Protein AF-A0A645DBP1-F1 (afdb_monomer_lite)

Structure (mmCIF, N/CA/C/O backbone):
data_AF-A0A645DBP1-F1
#
_entry.id   AF-A0A645DBP1-F1
#
loop_
_atom_site.group_PDB
_atom_site.id
_atom_site.type_symbol
_atom_site.label_atom_id
_atom_site.label_alt_id
_atom_site.label_comp_id
_atom_site.label_asym_id
_atom_site.label_entity_id
_atom_site.label_seq_id
_atom_site.pdbx_PDB_ins_code
_atom_site.Cartn_x
_atom_site.Cartn_y
_atom_site.Cartn_z
_atom_site.occupancy
_atom_site.B_iso_or_equiv
_atom_site.auth_seq_id
_atom_site.auth_comp_id
_atom_site.auth_asym_id
_atom_site.auth_atom_id
_atom_site.pdbx_PDB_model_num
ATOM 1 N N . MET A 1 1 ? 24.114 -17.071 -18.694 1.00 49.25 1 MET A N 1
ATOM 2 C CA . MET A 1 1 ? 22.802 -16.434 -18.436 1.00 49.25 1 MET A CA 1
ATOM 3 C C . MET A 1 1 ? 23.041 -14.961 -18.133 1.00 49.25 1 MET A C 1
ATOM 5 O O . MET A 1 1 ? 23.670 -14.674 -17.126 1.00 49.25 1 MET A O 1
ATOM 9 N N . LYS A 1 2 ? 22.635 -14.026 -19.000 1.00 70.62 2 LYS A N 1
ATOM 10 C CA . LYS A 1 2 ? 22.664 -12.590 -18.671 1.00 70.62 2 LYS A CA 1
ATOM 11 C C . LYS A 1 2 ? 21.254 -12.202 -18.231 1.00 70.62 2 LYS A C 1
ATOM 13 O O . LYS A 1 2 ? 20.347 -12.207 -19.053 1.00 70.62 2 LYS A O 1
ATOM 18 N N . GLY A 1 3 ? 21.062 -11.986 -16.932 1.00 84.00 3 GLY A N 1
ATOM 19 C CA . GLY A 1 3 ? 19.785 -11.523 -16.390 1.00 84.00 3 GLY A CA 1
ATOM 20 C C . GLY A 1 3 ? 19.515 -10.069 -16.778 1.00 84.00 3 GLY A C 1
ATOM 21 O O . GLY A 1 3 ? 20.449 -9.280 -16.923 1.00 84.00 3 GLY A O 1
ATOM 22 N N . ASP A 1 4 ? 18.242 -9.712 -16.932 1.00 94.56 4 ASP A N 1
ATOM 23 C CA . ASP A 1 4 ? 17.818 -8.333 -17.188 1.00 94.56 4 ASP A CA 1
ATOM 24 C C . ASP A 1 4 ? 17.878 -7.502 -15.892 1.00 94.56 4 ASP A C 1
ATOM 26 O O . ASP A 1 4 ? 16.901 -7.355 -15.153 1.00 94.56 4 ASP A O 1
ATOM 30 N N . ILE A 1 5 ? 19.072 -6.984 -15.591 1.00 94.75 5 ILE A N 1
ATOM 31 C CA . ILE A 1 5 ? 19.338 -6.187 -14.383 1.00 94.75 5 ILE A CA 1
ATOM 32 C C . ILE A 1 5 ? 18.567 -4.862 -14.394 1.00 94.75 5 ILE A C 1
ATOM 34 O O . ILE A 1 5 ? 18.147 -4.383 -13.340 1.00 94.75 5 ILE A O 1
ATOM 38 N N . SER A 1 6 ? 18.358 -4.268 -15.569 1.00 95.31 6 SER A N 1
ATOM 39 C CA . SER A 1 6 ? 17.621 -3.009 -15.701 1.00 95.31 6 SER A CA 1
ATOM 40 C C . SER A 1 6 ? 16.166 -3.189 -15.285 1.00 95.31 6 SER A C 1
ATOM 42 O O . SER A 1 6 ? 15.660 -2.426 -14.457 1.00 95.31 6 SER A O 1
ATOM 44 N N . ARG A 1 7 ? 15.513 -4.249 -15.774 1.00 94.06 7 ARG A N 1
ATOM 45 C CA . ARG A 1 7 ? 14.154 -4.600 -15.356 1.00 94.06 7 ARG A CA 1
ATOM 46 C C . ARG A 1 7 ? 14.091 -4.984 -13.882 1.00 94.06 7 ARG A C 1
ATOM 48 O O . ARG A 1 7 ? 13.177 -4.538 -13.191 1.00 94.06 7 ARG A O 1
ATOM 55 N N . ALA A 1 8 ? 15.059 -5.752 -13.383 1.00 95.25 8 ALA A N 1
ATOM 56 C CA . ALA A 1 8 ? 15.118 -6.117 -11.967 1.00 95.25 8 ALA A CA 1
ATOM 57 C C . ALA A 1 8 ? 15.184 -4.877 -11.059 1.00 95.25 8 ALA A C 1
ATOM 59 O O . ALA A 1 8 ? 14.437 -4.785 -10.088 1.00 95.25 8 ALA A O 1
ATOM 60 N N . ARG A 1 9 ? 16.005 -3.878 -11.414 1.00 96.56 9 ARG A N 1
ATOM 61 C CA . ARG A 1 9 ? 16.096 -2.609 -10.676 1.00 96.56 9 ARG A CA 1
ATOM 62 C C . ARG A 1 9 ? 14.767 -1.853 -10.670 1.00 96.56 9 ARG A C 1
ATOM 64 O O . ARG A 1 9 ? 14.360 -1.358 -9.623 1.00 96.56 9 ARG A O 1
ATOM 71 N N . ALA A 1 10 ? 14.077 -1.790 -11.808 1.00 95.00 10 ALA A N 1
ATOM 72 C CA . ALA A 1 10 ? 12.777 -1.126 -11.901 1.00 95.00 10 ALA A CA 1
ATOM 73 C C . ALA A 1 10 ? 11.706 -1.816 -11.035 1.00 95.00 10 ALA A C 1
ATOM 75 O O . ALA A 1 10 ? 10.939 -1.144 -10.345 1.00 95.00 10 ALA A O 1
ATOM 76 N N . LEU A 1 11 ? 11.675 -3.154 -11.030 1.00 95.06 11 LEU A N 1
ATOM 77 C CA . LEU A 1 11 ? 10.768 -3.931 -10.179 1.00 95.06 11 LEU A CA 1
ATOM 78 C C . LEU A 1 11 ? 11.096 -3.762 -8.694 1.00 95.06 11 LEU A C 1
ATOM 80 O O . LEU A 1 11 ? 10.187 -3.599 -7.882 1.00 95.06 11 LEU A O 1
ATOM 84 N N . GLN A 1 12 ? 12.382 -3.742 -8.344 1.00 97.31 12 GLN A N 1
ATOM 85 C CA . GLN A 1 12 ? 12.809 -3.519 -6.968 1.00 97.31 12 GLN A CA 1
ATOM 86 C C . GLN A 1 12 ? 12.408 -2.126 -6.477 1.00 97.31 12 GLN A C 1
ATOM 88 O O . GLN A 1 12 ? 11.894 -2.005 -5.369 1.00 97.31 12 GLN A O 1
ATOM 93 N N . GLN A 1 13 ? 12.579 -1.084 -7.298 1.00 97.25 13 GLN A N 1
ATOM 94 C CA . GLN A 1 13 ? 12.148 0.265 -6.929 1.00 97.25 13 GLN A CA 1
ATOM 95 C C . GLN A 1 13 ? 10.634 0.325 -6.702 1.00 97.25 13 GLN A C 1
ATOM 97 O O . GLN A 1 13 ? 10.183 0.918 -5.729 1.00 97.25 13 GLN A O 1
ATOM 102 N N . TYR A 1 14 ? 9.848 -0.334 -7.554 1.00 96.19 14 TYR A N 1
ATOM 103 C CA . TYR A 1 14 ? 8.403 -0.430 -7.359 1.00 96.19 14 TYR A CA 1
ATOM 104 C C . TYR A 1 14 ? 8.031 -1.157 -6.053 1.00 96.19 14 TYR A C 1
ATOM 106 O O . TYR A 1 14 ? 7.181 -0.677 -5.307 1.00 96.19 14 TYR A O 1
ATOM 114 N N . SER A 1 15 ? 8.709 -2.265 -5.734 1.00 96.38 15 SER A N 1
ATOM 115 C CA . SER A 1 15 ? 8.551 -2.969 -4.452 1.00 96.38 15 SER A CA 1
ATOM 116 C C . SER A 1 15 ? 8.846 -2.053 -3.257 1.00 96.38 15 SER A C 1
ATOM 118 O O . SER A 1 15 ? 8.080 -2.020 -2.295 1.00 96.38 15 SER A O 1
ATOM 120 N N . VAL A 1 16 ? 9.902 -1.234 -3.342 1.00 97.88 16 VAL A N 1
ATOM 121 C CA . VAL A 1 16 ? 10.250 -0.247 -2.307 1.00 97.88 16 VAL A CA 1
ATOM 122 C C . VAL A 1 16 ? 9.127 0.772 -2.090 1.00 97.88 16 VAL A C 1
ATOM 124 O O . VAL A 1 16 ? 8.833 1.091 -0.939 1.00 97.88 16 VAL A O 1
ATOM 127 N N . GLU A 1 17 ? 8.461 1.249 -3.145 1.00 97.75 17 GLU A N 1
ATOM 128 C CA . GLU A 1 17 ? 7.322 2.168 -2.989 1.00 97.75 17 GLU A CA 1
ATOM 129 C C . GLU A 1 17 ? 6.148 1.520 -2.236 1.00 97.75 17 GLU A C 1
ATOM 131 O O . GLU A 1 17 ? 5.556 2.151 -1.362 1.00 97.75 17 GLU A O 1
ATOM 136 N N . ILE A 1 18 ? 5.865 0.234 -2.474 1.00 96.94 18 ILE A N 1
ATOM 137 C CA . ILE A 1 18 ? 4.852 -0.508 -1.702 1.00 96.94 18 ILE A CA 1
ATOM 138 C C . ILE A 1 18 ? 5.286 -0.655 -0.235 1.00 96.94 18 ILE A C 1
ATOM 140 O O . ILE A 1 18 ? 4.484 -0.459 0.680 1.00 96.94 18 ILE A O 1
ATOM 144 N N . VAL A 1 19 ? 6.562 -0.972 0.015 1.00 97.62 19 VAL A N 1
ATOM 145 C CA . VAL A 1 19 ? 7.105 -1.129 1.375 1.00 97.62 19 VAL A CA 1
ATOM 146 C C . VAL A 1 19 ? 7.039 0.177 2.169 1.00 97.62 19 VAL A C 1
ATOM 148 O O . VAL A 1 19 ? 6.731 0.143 3.361 1.00 97.62 19 VAL A O 1
ATOM 151 N N . LYS A 1 20 ? 7.262 1.333 1.533 1.00 97.88 20 LYS A N 1
ATOM 152 C CA . LYS A 1 20 ? 7.099 2.643 2.186 1.00 97.88 20 LYS A CA 1
ATOM 153 C C . LYS A 1 20 ? 5.674 2.838 2.710 1.00 97.88 20 LYS A C 1
ATOM 155 O O . LYS A 1 20 ? 5.513 3.236 3.862 1.00 97.88 20 LYS A O 1
ATOM 160 N N . ILE A 1 21 ? 4.661 2.498 1.909 1.00 97.50 21 ILE A N 1
ATOM 161 C CA . ILE A 1 21 ? 3.246 2.552 2.315 1.00 97.50 21 ILE A CA 1
ATOM 162 C C . ILE A 1 21 ? 2.991 1.567 3.466 1.00 97.50 21 ILE A C 1
ATOM 164 O O . ILE A 1 21 ? 2.422 1.944 4.487 1.00 97.50 21 ILE A O 1
ATOM 168 N N . LEU A 1 22 ? 3.476 0.322 3.364 1.00 96.62 22 LEU A N 1
ATOM 169 C CA . LEU A 1 22 ? 3.341 -0.671 4.440 1.00 96.62 22 LEU A CA 1
ATOM 170 C C . LEU A 1 22 ? 3.873 -0.146 5.776 1.00 96.62 22 LEU A C 1
ATOM 172 O O . LEU A 1 22 ? 3.180 -0.224 6.788 1.00 96.62 22 LEU A O 1
ATOM 176 N N . ILE A 1 23 ? 5.094 0.394 5.785 1.00 96.38 23 ILE A N 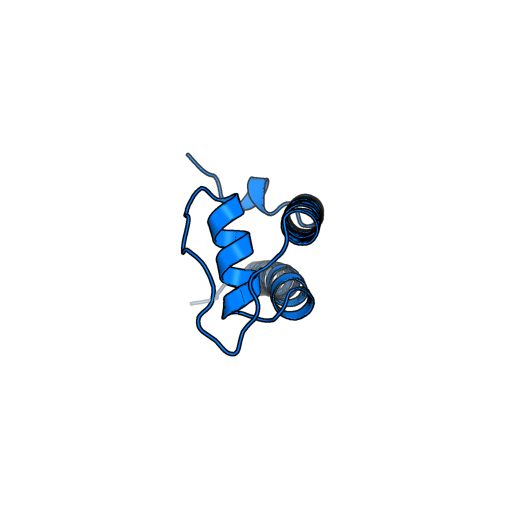1
ATOM 177 C CA . ILE A 1 23 ? 5.735 0.911 7.000 1.00 96.38 23 ILE A CA 1
ATOM 178 C C . ILE A 1 23 ? 4.962 2.114 7.549 1.00 96.38 23 ILE A C 1
ATOM 180 O O . ILE A 1 23 ? 4.698 2.150 8.751 1.00 96.38 23 ILE A O 1
ATOM 184 N N . LYS A 1 24 ? 4.538 3.044 6.681 1.00 96.25 24 LYS A N 1
ATOM 185 C CA . LYS A 1 24 ? 3.756 4.229 7.065 1.00 96.25 24 LYS A CA 1
ATOM 186 C C . LYS A 1 24 ? 2.474 3.868 7.825 1.00 96.25 24 LYS A C 1
ATOM 188 O O . LYS A 1 24 ? 2.112 4.567 8.763 1.00 96.25 24 LYS A O 1
ATOM 193 N N . HIS A 1 25 ? 1.832 2.755 7.465 1.00 95.25 25 HIS A N 1
ATOM 194 C CA . HIS A 1 25 ? 0.525 2.344 8.001 1.00 95.25 25 HIS A CA 1
ATOM 195 C C . HIS A 1 25 ? 0.587 1.222 9.052 1.00 95.25 25 HIS A C 1
ATOM 197 O O . HIS A 1 25 ? -0.400 0.522 9.302 1.00 95.25 25 HIS A O 1
ATOM 203 N N . GLY A 1 26 ? 1.732 1.059 9.719 1.00 91.69 26 GLY A N 1
ATOM 204 C CA . GLY A 1 26 ? 1.887 0.128 10.846 1.00 91.69 26 GLY A CA 1
ATOM 205 C C . GLY A 1 26 ? 2.555 -1.199 10.485 1.00 91.69 26 GLY A C 1
ATOM 206 O O . GLY A 1 26 ? 2.341 -2.216 11.148 1.00 91.69 26 GLY A O 1
ATOM 207 N N . GLY A 1 27 ? 3.367 -1.197 9.431 1.00 93.56 27 GLY A N 1
ATOM 208 C CA . GLY A 1 27 ? 4.228 -2.306 9.040 1.00 93.56 27 GLY A CA 1
ATOM 209 C C . GLY A 1 27 ? 3.515 -3.426 8.283 1.00 93.56 27 GLY A C 1
ATOM 210 O O . GLY A 1 27 ? 2.355 -3.329 7.881 1.00 93.56 27 GLY A O 1
ATOM 211 N N . GLY A 1 28 ? 4.243 -4.528 8.085 1.00 92.50 28 GLY A N 1
ATOM 212 C CA . GLY A 1 28 ? 3.816 -5.624 7.211 1.00 92.50 28 GLY A CA 1
ATOM 213 C C . GLY A 1 28 ? 2.511 -6.312 7.625 1.00 92.50 28 GLY A C 1
ATOM 214 O O . GLY A 1 28 ? 1.776 -6.768 6.760 1.00 92.50 28 GLY A O 1
ATOM 215 N N . VAL A 1 29 ? 2.182 -6.361 8.921 1.00 93.69 29 VAL A N 1
ATOM 216 C CA . VAL A 1 29 ? 0.956 -7.029 9.398 1.00 93.69 29 VAL A CA 1
ATOM 217 C C . VAL A 1 29 ? -0.264 -6.126 9.229 1.00 93.69 29 VAL A C 1
ATOM 219 O O . VAL A 1 29 ? -1.216 -6.500 8.549 1.00 93.69 29 VAL A O 1
ATOM 222 N N . ARG A 1 30 ? -0.243 -4.933 9.831 1.00 95.19 30 ARG A N 1
ATOM 223 C CA . ARG A 1 30 ? -1.385 -4.008 9.833 1.00 95.19 30 ARG A CA 1
ATOM 224 C C . ARG A 1 30 ? -1.608 -3.376 8.462 1.00 95.19 30 ARG A C 1
ATOM 226 O O . ARG A 1 30 ? -2.702 -3.488 7.913 1.00 95.19 30 ARG A O 1
ATOM 233 N N . GLY A 1 31 ? -0.555 -2.789 7.891 1.00 94.94 31 GLY A N 1
ATOM 234 C CA . GLY A 1 31 ? -0.585 -2.223 6.545 1.00 94.94 31 GLY A CA 1
ATOM 235 C C . GLY A 1 31 ? -0.850 -3.301 5.498 1.00 94.94 31 GLY A C 1
ATOM 236 O O . GLY A 1 31 ? -1.673 -3.106 4.611 1.00 94.94 31 GLY A O 1
ATOM 237 N N . GLY A 1 32 ? -0.241 -4.484 5.645 1.00 95.25 32 GLY A N 1
ATOM 238 C CA . GLY A 1 32 ? -0.463 -5.602 4.725 1.00 95.25 32 GLY A CA 1
ATOM 239 C C . GLY A 1 32 ? -1.920 -6.048 4.692 1.00 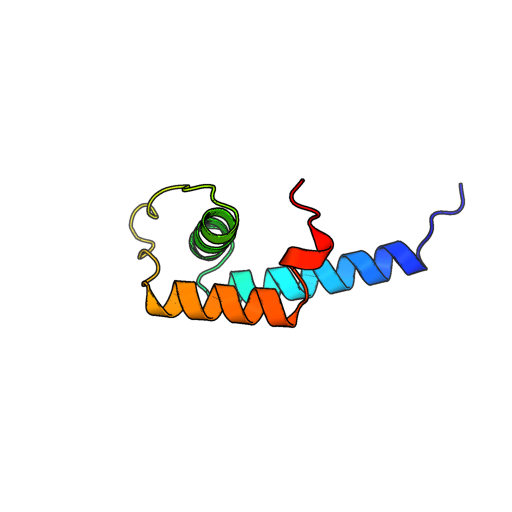95.25 32 GLY A C 1
ATOM 240 O O . GLY A 1 32 ? -2.496 -6.145 3.613 1.00 95.25 32 GLY A O 1
ATOM 241 N N . LYS A 1 33 ? -2.561 -6.230 5.854 1.00 96.06 33 LYS A N 1
ATOM 242 C CA . LYS A 1 33 ? -3.998 -6.545 5.935 1.00 96.06 33 LYS A CA 1
ATOM 243 C C . LYS A 1 33 ? -4.869 -5.480 5.262 1.00 96.06 33 LYS A C 1
ATOM 245 O O . LYS A 1 33 ? -5.825 -5.834 4.575 1.00 96.06 33 LYS A O 1
ATOM 250 N N . ALA A 1 34 ? -4.533 -4.199 5.414 1.00 96.00 34 ALA A N 1
ATOM 251 C CA . ALA A 1 34 ? -5.250 -3.119 4.741 1.00 96.00 34 ALA A CA 1
ATOM 252 C C . ALA A 1 34 ? -5.096 -3.189 3.212 1.00 96.00 34 ALA A C 1
ATOM 254 O O . ALA A 1 34 ? -6.101 -3.134 2.504 1.00 96.00 34 ALA A O 1
ATOM 255 N N . ILE A 1 35 ? -3.875 -3.394 2.699 1.00 95.75 35 ILE A N 1
ATOM 256 C CA . ILE A 1 35 ? -3.626 -3.573 1.257 1.00 95.75 35 ILE A CA 1
ATOM 257 C C . ILE A 1 35 ? -4.390 -4.793 0.731 1.00 95.75 35 ILE A C 1
ATOM 259 O O . ILE A 1 35 ? -5.090 -4.682 -0.273 1.00 95.75 35 ILE A O 1
ATOM 263 N N . MET A 1 36 ? -4.342 -5.933 1.427 1.00 95.81 36 MET A N 1
ATOM 264 C CA . MET A 1 36 ? -5.094 -7.136 1.043 1.00 95.81 36 MET A CA 1
ATOM 265 C C . MET A 1 36 ? -6.601 -6.860 0.968 1.00 95.81 36 MET A C 1
ATOM 267 O O . MET A 1 36 ? -7.255 -7.265 0.006 1.00 95.81 36 MET A O 1
ATOM 271 N N . LYS A 1 37 ? -7.144 -6.077 1.910 1.00 95.69 37 LYS A N 1
ATOM 272 C CA . LYS A 1 37 ? -8.548 -5.648 1.878 1.00 95.69 37 LYS A CA 1
ATOM 273 C C . LYS A 1 37 ? -8.867 -4.795 0.641 1.00 95.69 37 LYS A C 1
ATOM 275 O O . LYS A 1 37 ? -9.946 -4.965 0.078 1.00 95.69 37 LYS A O 1
ATOM 280 N N . THR A 1 38 ? -7.939 -3.956 0.154 1.00 94.25 38 THR A N 1
ATOM 281 C CA . THR A 1 38 ? -8.129 -3.210 -1.115 1.00 94.25 38 THR A CA 1
ATOM 282 C C . THR A 1 38 ? -8.227 -4.112 -2.347 1.00 94.25 38 THR A C 1
ATOM 284 O O . THR A 1 38 ? -8.830 -3.712 -3.340 1.00 94.25 38 THR A O 1
ATOM 287 N N . LEU A 1 39 ? -7.685 -5.331 -2.268 1.00 93.50 39 LEU A N 1
ATOM 288 C CA . LEU A 1 39 ? -7.771 -6.372 -3.298 1.00 93.50 39 LEU A CA 1
ATOM 289 C C . LEU A 1 39 ? -9.014 -7.262 -3.151 1.00 93.50 39 LEU A C 1
ATOM 291 O O . LEU A 1 39 ? -9.146 -8.253 -3.861 1.00 93.50 39 LEU A O 1
ATOM 295 N N . GLY A 1 40 ? -9.907 -6.955 -2.206 1.00 93.75 40 GLY A N 1
ATOM 296 C CA . GLY A 1 40 ? -11.073 -7.783 -1.896 1.00 93.75 40 GLY A CA 1
ATOM 297 C C . GLY A 1 40 ? -10.772 -8.982 -0.991 1.00 93.75 40 GLY A C 1
ATOM 298 O O . GLY A 1 40 ? -11.677 -9.759 -0.696 1.00 93.75 40 GLY A O 1
ATOM 299 N N . ILE A 1 41 ? -9.538 -9.127 -0.494 1.00 94.75 41 ILE A N 1
ATOM 300 C CA . ILE A 1 41 ? -9.150 -10.214 0.410 1.00 94.75 41 ILE A CA 1
ATOM 301 C C . ILE A 1 41 ? -9.228 -9.709 1.852 1.00 94.75 41 ILE A C 1
ATOM 303 O O . ILE A 1 41 ? -8.324 -9.042 2.358 1.00 94.75 41 ILE A O 1
ATOM 307 N N . ASN A 1 42 ? -10.325 -10.025 2.539 1.00 94.94 42 ASN A N 1
ATOM 308 C CA . ASN A 1 42 ? -10.508 -9.618 3.929 1.00 94.94 42 ASN A CA 1
ATOM 309 C C . ASN A 1 42 ? -9.753 -10.549 4.898 1.00 94.94 42 ASN A C 1
ATOM 311 O O . ASN A 1 42 ? -10.256 -11.597 5.291 1.00 94.94 42 ASN A O 1
ATOM 315 N N . CYS A 1 43 ? -8.556 -10.139 5.322 1.00 95.12 43 CYS A N 1
ATOM 316 C CA . CYS A 1 43 ? -7.722 -10.878 6.279 1.00 95.12 43 CYS A CA 1
ATOM 317 C C . CYS A 1 43 ? -8.112 -10.682 7.763 1.00 95.12 43 CYS A C 1
ATOM 319 O O . CYS A 1 43 ? -7.353 -11.099 8.648 1.00 95.12 43 CYS A O 1
ATOM 321 N N . GLY A 1 44 ? -9.236 -10.013 8.048 1.00 93.00 44 GLY A N 1
ATOM 322 C CA . GLY A 1 44 ? -9.705 -9.703 9.402 1.00 93.00 44 GLY A CA 1
ATOM 323 C C . GLY A 1 44 ? -8.765 -8.793 10.201 1.00 93.00 44 GLY A C 1
ATOM 324 O O . GLY A 1 44 ? -7.704 -8.374 9.726 1.00 93.00 44 GLY A O 1
ATOM 325 N N . ASP A 1 45 ? -9.134 -8.523 11.450 1.00 92.38 45 ASP A N 1
ATOM 326 C CA . ASP A 1 45 ? -8.416 -7.578 12.306 1.00 92.38 45 ASP A CA 1
ATOM 327 C C . ASP A 1 45 ? -7.070 -8.101 12.815 1.00 92.38 45 ASP A C 1
ATOM 329 O O . ASP A 1 45 ? -6.749 -9.296 12.774 1.00 92.38 45 ASP A O 1
ATOM 333 N N . CYS A 1 46 ? -6.228 -7.173 13.260 1.00 91.94 46 CYS A N 1
ATOM 334 C CA . CYS A 1 46 ? -4.965 -7.493 13.906 1.00 91.94 46 CYS A CA 1
ATOM 335 C C . CYS A 1 46 ? -5.198 -8.103 15.294 1.00 91.94 46 CYS A C 1
ATOM 337 O O . CYS A 1 46 ? -6.134 -7.744 16.006 1.00 91.94 46 CYS A O 1
ATOM 339 N N . ARG A 1 47 ? -4.312 -9.019 15.700 1.00 93.25 47 ARG A N 1
ATOM 340 C CA . ARG A 1 47 ? -4.279 -9.503 17.082 1.00 93.25 47 ARG A CA 1
ATOM 341 C C . ARG A 1 47 ? -3.633 -8.433 17.969 1.00 93.25 47 ARG A C 1
ATOM 343 O O . ARG A 1 47 ? -2.644 -7.818 17.570 1.00 93.25 47 ARG A O 1
ATOM 350 N N . SER A 1 48 ? -4.156 -8.269 19.183 1.00 91.75 48 SER A N 1
ATOM 351 C CA . SER A 1 48 ? -3.530 -7.460 20.237 1.00 91.75 48 SER A CA 1
ATOM 352 C C . SER A 1 48 ? -2.043 -7.834 20.419 1.00 91.75 48 SER A C 1
ATOM 354 O O . SER A 1 48 ? -1.721 -9.025 20.342 1.00 91.75 48 SER A O 1
ATOM 356 N N . PRO A 1 49 ? -1.128 -6.863 20.624 1.00 92.56 49 PRO A N 1
ATOM 357 C CA . PRO A 1 49 ? -1.362 -5.440 20.921 1.00 92.56 49 PRO A CA 1
ATOM 358 C C . PRO A 1 49 ? -1.465 -4.520 19.690 1.00 92.56 49 PRO A C 1
ATOM 360 O O . PRO A 1 49 ? -1.448 -3.302 19.835 1.00 92.56 49 PRO A O 1
ATOM 363 N N . ILE A 1 50 ? -1.542 -5.064 18.472 1.00 93.00 50 ILE A N 1
ATOM 364 C CA . ILE A 1 50 ? -1.574 -4.252 17.250 1.00 93.00 50 ILE A CA 1
ATOM 365 C C . ILE A 1 50 ? -2.997 -3.741 17.014 1.00 93.00 50 ILE A C 1
ATOM 367 O O . ILE A 1 50 ? -3.910 -4.527 16.753 1.00 93.00 50 ILE A O 1
ATOM 371 N N . THR A 1 51 ? -3.175 -2.423 17.054 1.00 92.12 51 THR A N 1
ATOM 372 C CA . THR A 1 51 ? -4.467 -1.782 16.793 1.00 92.12 51 THR A CA 1
ATOM 373 C C . THR A 1 51 ? -4.896 -1.984 15.333 1.00 92.12 51 THR A C 1
ATOM 375 O O . THR A 1 51 ? -4.062 -1.846 14.428 1.00 92.12 51 THR A O 1
ATOM 378 N N . PRO A 1 52 ? -6.179 -2.280 15.060 1.00 92.00 52 PRO A N 1
ATOM 379 C CA . PRO A 1 52 ? -6.727 -2.270 13.704 1.00 92.00 52 PRO A CA 1
ATOM 380 C C . PRO A 1 52 ? -6.538 -0.916 12.994 1.00 92.00 52 PRO A C 1
ATOM 382 O O . PRO A 1 52 ? -6.194 0.093 13.616 1.00 92.00 52 PRO A O 1
ATOM 385 N N . PHE A 1 53 ? -6.727 -0.897 11.675 1.00 92.31 53 PHE A N 1
ATOM 386 C CA . PHE A 1 53 ? -6.761 0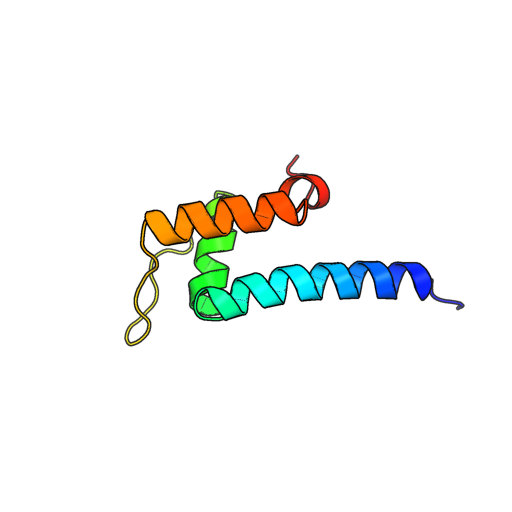.343 10.892 1.00 92.31 53 PHE A CA 1
ATOM 387 C C . PHE A 1 53 ? -8.169 0.933 10.864 1.00 92.31 53 PHE A C 1
ATOM 389 O O . PHE A 1 53 ? -9.153 0.189 10.846 1.00 92.31 53 PHE A O 1
ATOM 396 N N . THR A 1 54 ? -8.270 2.261 10.859 1.00 94.44 54 THR A N 1
ATOM 397 C CA . THR A 1 54 ? -9.561 2.946 10.729 1.00 94.44 54 THR A CA 1
ATOM 398 C C . THR A 1 54 ? -10.019 2.991 9.271 1.00 94.44 54 THR A C 1
ATOM 400 O O . THR A 1 54 ? -9.276 2.661 8.339 1.00 94.44 54 THR A O 1
ATOM 403 N N . GLN A 1 55 ? -11.266 3.407 9.049 1.00 94.94 55 GLN A N 1
ATOM 404 C CA . GLN A 1 55 ? -11.792 3.579 7.697 1.00 94.94 55 GLN A CA 1
ATOM 405 C C . GLN A 1 55 ? -11.086 4.727 6.953 1.00 94.94 55 GLN A C 1
ATOM 407 O O . GLN A 1 55 ? -10.875 4.643 5.743 1.00 94.94 55 GLN A O 1
ATOM 412 N N . GLU A 1 56 ? -10.681 5.774 7.669 1.00 96.56 56 GLU A N 1
ATOM 413 C CA . GLU A 1 56 ? -9.935 6.915 7.136 1.00 96.56 56 GLU A CA 1
ATOM 414 C C . GLU A 1 56 ? -8.537 6.490 6.679 1.00 96.56 56 GLU A C 1
ATOM 416 O O . GLU A 1 56 ? -8.159 6.779 5.544 1.00 96.56 56 GLU A O 1
ATOM 421 N N . GLU A 1 57 ? -7.797 5.747 7.511 1.00 94.88 57 GLU A N 1
ATOM 422 C CA . GLU A 1 57 ? -6.489 5.194 7.131 1.00 94.88 57 GLU A CA 1
ATOM 423 C C . GLU A 1 57 ? -6.611 4.250 5.933 1.00 94.88 57 GLU A C 1
ATOM 425 O O . GLU A 1 57 ? -5.808 4.311 5.007 1.00 94.88 57 GLU A O 1
ATOM 430 N N . TYR A 1 58 ? -7.649 3.409 5.897 1.00 96.00 58 TYR A N 1
ATOM 431 C CA . TYR A 1 58 ? -7.904 2.543 4.747 1.00 96.00 58 TYR A CA 1
ATOM 432 C C . TYR A 1 58 ? -8.103 3.342 3.449 1.00 96.00 58 TYR A C 1
ATOM 434 O O . TYR A 1 58 ? -7.563 2.974 2.402 1.00 96.00 58 TYR A O 1
ATOM 442 N N . ASN A 1 59 ? -8.847 4.450 3.507 1.00 97.06 59 ASN A N 1
ATOM 443 C CA . ASN A 1 59 ? -9.037 5.326 2.353 1.00 97.06 59 ASN A CA 1
ATOM 444 C C . ASN A 1 59 ? -7.714 5.985 1.928 1.00 97.06 59 ASN A C 1
ATOM 446 O O . ASN A 1 59 ? -7.422 6.021 0.735 1.00 97.06 59 ASN A O 1
ATOM 450 N N . GLN A 1 60 ? -6.887 6.431 2.880 1.0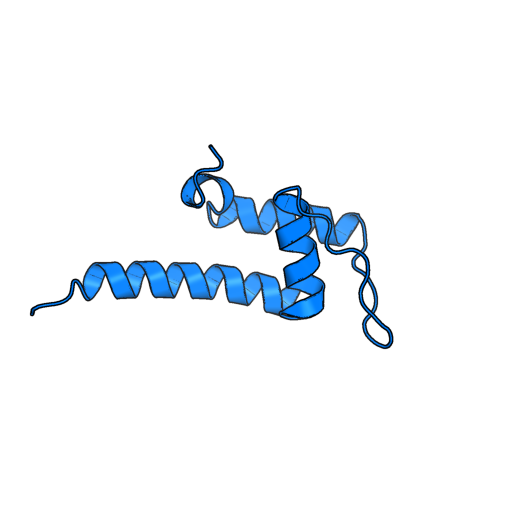0 97.44 60 GLN A N 1
ATOM 451 C CA . GLN A 1 60 ? -5.559 6.990 2.597 1.00 97.44 60 GLN A CA 1
ATOM 452 C C . GLN A 1 60 ? -4.639 5.969 1.919 1.00 97.44 60 GLN A C 1
ATOM 454 O O . GLN A 1 60 ? -4.062 6.269 0.877 1.00 97.44 60 GLN A O 1
ATOM 459 N N . ILE A 1 61 ? -4.567 4.740 2.442 1.00 97.00 61 ILE A N 1
ATOM 460 C CA . ILE A 1 61 ? -3.806 3.638 1.830 1.00 97.00 61 ILE A CA 1
ATOM 461 C C . ILE A 1 61 ? -4.265 3.418 0.389 1.00 97.00 61 ILE A C 1
ATOM 463 O O . ILE A 1 61 ? -3.443 3.265 -0.513 1.00 97.00 61 ILE A O 1
ATOM 467 N N . LYS A 1 62 ? -5.580 3.422 0.145 1.00 96.94 62 LYS A N 1
ATOM 468 C CA . LYS A 1 62 ? -6.130 3.227 -1.198 1.00 96.94 62 LYS A CA 1
ATOM 469 C C . LYS A 1 62 ? -5.701 4.332 -2.168 1.00 96.94 62 LYS A C 1
ATOM 471 O O . LYS A 1 62 ? -5.422 4.011 -3.321 1.00 96.94 62 LYS A O 1
ATOM 476 N N . GLU A 1 63 ? -5.647 5.591 -1.736 1.00 97.75 63 GLU A N 1
ATOM 477 C CA . GLU A 1 63 ? -5.145 6.691 -2.572 1.00 97.75 63 GLU A CA 1
ATOM 478 C C . GLU A 1 63 ? -3.636 6.577 -2.827 1.00 97.75 63 GLU A C 1
ATOM 480 O O . GLU A 1 63 ? -3.220 6.601 -3.983 1.00 97.75 63 GLU A O 1
ATOM 485 N N . GLU A 1 64 ? -2.824 6.327 -1.797 1.00 97.75 64 GLU A N 1
ATOM 486 C CA . GLU A 1 64 ? -1.366 6.155 -1.940 1.00 97.75 64 GLU A CA 1
ATOM 487 C C . GLU A 1 64 ? -1.014 5.000 -2.897 1.00 97.75 64 GLU A C 1
ATOM 489 O O . GLU A 1 64 ? -0.119 5.105 -3.739 1.00 97.75 64 GLU A O 1
ATOM 494 N N . LEU A 1 65 ? -1.771 3.897 -2.845 1.00 97.06 65 LEU A N 1
ATOM 495 C CA . LEU A 1 65 ? -1.633 2.792 -3.796 1.00 97.06 65 LEU A CA 1
ATOM 496 C C . LEU A 1 65 ? -1.982 3.210 -5.237 1.00 97.06 65 LEU A C 1
ATOM 498 O O . LEU A 1 65 ? -1.350 2.734 -6.186 1.00 97.06 65 LEU A O 1
ATOM 502 N N . ARG A 1 66 ? -2.968 4.097 -5.443 1.00 96.25 66 ARG A N 1
ATOM 503 C CA . ARG A 1 66 ? -3.282 4.623 -6.786 1.00 96.25 66 ARG A CA 1
ATOM 504 C C . ARG A 1 66 ? -2.147 5.484 -7.326 1.00 96.25 66 ARG A C 1
ATOM 506 O O . ARG A 1 66 ? -1.816 5.332 -8.502 1.00 96.25 66 ARG A O 1
ATOM 513 N N . GLU A 1 67 ? -1.536 6.321 -6.490 1.00 97.31 67 GLU A N 1
ATOM 514 C CA . GLU A 1 67 ? -0.423 7.203 -6.877 1.00 97.31 67 GLU A CA 1
ATOM 515 C C . GLU A 1 67 ? 0.773 6.411 -7.425 1.00 97.31 67 GLU A C 1
ATOM 517 O O . GLU A 1 67 ? 1.362 6.785 -8.441 1.00 97.31 67 GLU A O 1
ATOM 522 N N . ILE A 1 68 ? 1.069 5.245 -6.842 1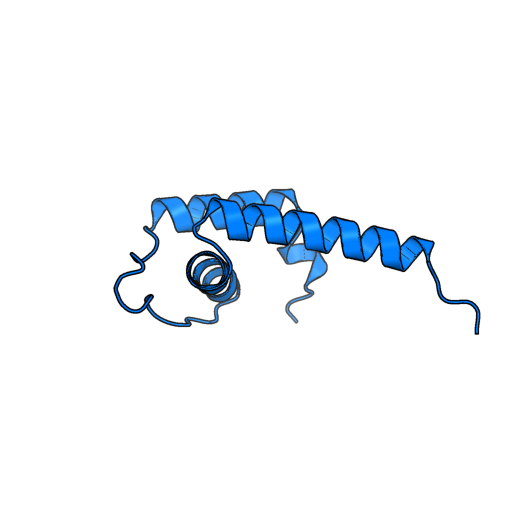.00 96.12 68 ILE A N 1
ATOM 523 C CA . ILE A 1 68 ? 2.152 4.365 -7.314 1.00 96.12 68 ILE A CA 1
ATOM 524 C C . ILE A 1 68 ? 1.721 3.406 -8.441 1.00 96.12 68 ILE A C 1
ATOM 526 O O . ILE A 1 68 ? 2.448 2.472 -8.792 1.00 96.12 68 ILE A O 1
ATOM 530 N N . ASN A 1 69 ? 0.543 3.627 -9.038 1.00 94.94 69 ASN A N 1
ATOM 531 C CA . ASN A 1 69 ? -0.067 2.782 -10.070 1.00 94.94 69 ASN A CA 1
ATOM 532 C C . ASN A 1 69 ? -0.195 1.301 -9.657 1.00 94.94 69 ASN A C 1
ATOM 534 O O . ASN A 1 69 ? -0.082 0.410 -10.503 1.00 94.94 69 ASN A O 1
ATOM 538 N N . PHE A 1 70 ? -0.444 1.024 -8.373 1.00 95.50 70 PHE A N 1
ATOM 539 C CA . PHE A 1 70 ? -0.531 -0.339 -7.846 1.00 95.50 70 PHE A CA 1
ATOM 540 C C . PHE A 1 70 ? -1.581 -1.175 -8.581 1.00 95.50 70 PHE A C 1
ATOM 542 O O . PHE A 1 70 ? -1.248 -2.193 -9.181 1.00 95.50 70 PHE A O 1
ATOM 549 N N . PHE A 1 71 ? -2.821 -0.685 -8.644 1.00 93.19 71 PHE A N 1
ATOM 550 C CA . PHE A 1 71 ? -3.944 -1.408 -9.251 1.00 93.19 71 PHE A CA 1
ATOM 551 C C . PHE A 1 71 ? -3.782 -1.665 -10.755 1.00 93.19 71 PHE A C 1
ATOM 553 O O . PHE A 1 71 ? -4.303 -2.649 -11.264 1.00 93.19 71 PHE A O 1
ATOM 560 N N . LYS A 1 72 ? -3.026 -0.820 -11.471 1.00 91.88 72 LYS A N 1
ATOM 561 C CA . LYS A 1 72 ? -2.730 -1.039 -12.897 1.00 91.88 72 LYS A CA 1
ATOM 562 C C . LYS A 1 72 ? -1.695 -2.143 -13.114 1.00 91.88 72 LYS A C 1
ATOM 564 O O . LYS A 1 72 ? -1.720 -2.800 -14.145 1.00 91.88 72 LYS A O 1
ATOM 569 N N . ARG A 1 73 ? -0.757 -2.317 -12.177 1.00 89.06 73 ARG A N 1
ATOM 570 C CA . ARG A 1 73 ? 0.370 -3.256 -12.307 1.00 89.06 73 ARG A CA 1
ATOM 571 C C . ARG A 1 73 ? 0.026 -4.687 -11.923 1.00 89.06 73 ARG A C 1
ATOM 573 O O . ARG A 1 73 ? 0.704 -5.598 -12.379 1.00 89.06 73 ARG A O 1
ATOM 580 N N . ILE A 1 74 ? -0.977 -4.876 -11.074 1.00 84.94 74 ILE A N 1
ATOM 581 C CA . ILE A 1 74 ? -1.332 -6.193 -10.538 1.00 84.94 74 ILE A CA 1
ATOM 582 C C . ILE A 1 74 ? -2.341 -6.969 -11.395 1.00 84.94 74 ILE A C 1
ATOM 584 O O . ILE A 1 74 ? -2.752 -8.025 -10.937 1.00 84.94 74 ILE A O 1
ATOM 588 N N . GLU A 1 75 ? -2.728 -6.462 -12.583 1.00 62.59 75 GLU A N 1
ATOM 589 C CA . GLU A 1 75 ? -3.688 -7.076 -13.530 1.00 62.59 75 GLU A CA 1
ATOM 590 C C . GLU A 1 75 ? -4.690 -8.011 -12.835 1.00 62.59 75 GLU A C 1
ATOM 592 O O . GLU A 1 75 ? -4.605 -9.235 -12.951 1.00 62.59 75 GLU A O 1
ATOM 597 N N . ILE A 1 76 ? -5.622 -7.440 -12.065 1.00 54.72 76 ILE A N 1
ATOM 598 C CA . ILE A 1 76 ? -6.744 -8.224 -11.545 1.00 54.72 76 ILE A CA 1
ATOM 599 C C . ILE A 1 76 ? -7.602 -8.585 -12.764 1.00 54.72 76 ILE A C 1
ATOM 601 O O . ILE A 1 76 ? -8.352 -7.743 -13.257 1.00 54.72 76 ILE A O 1
ATOM 605 N N . LYS A 1 77 ? -7.395 -9.790 -13.303 1.00 41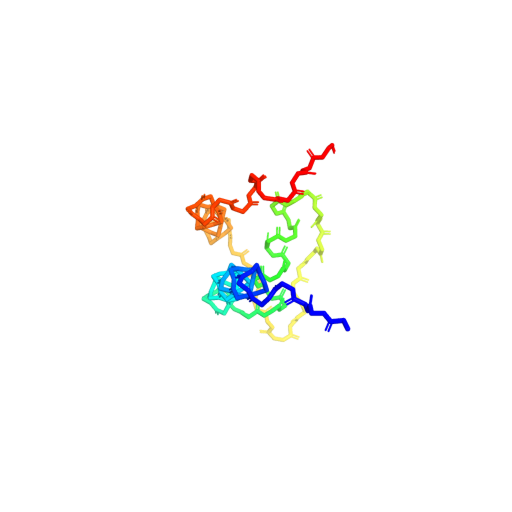.41 77 LYS A N 1
ATOM 606 C CA . LYS A 1 77 ? -8.323 -10.431 -14.239 1.00 41.41 77 LYS A CA 1
ATOM 607 C C . LYS A 1 77 ? -9.635 -10.759 -13.543 1.00 41.41 77 LYS A C 1
ATOM 609 O O . LYS A 1 77 ? -9.580 -11.156 -12.358 1.00 41.41 77 LYS A O 1
#

Organism: NCBI:txid1076179

Sequence (77 aa):
MKGDISRARALQQYSVEIVKILIKHGGGVRGGKAIMKTLGINCGDCRSPITPFTQEEYNQIKEELREINFFKRIEIK

Radius of gyration: 14.3 Å; chains: 1; bounding box: 35×24×40 Å

Secondary structure (DSSP, 8-state):
----HHHHHHHHHHHHHHHHHHHHTTHHHHHHHHHHHHTT----PPPTTSPPPPHHHHHHHHHHHHHTTHHHHS---

pLDDT: mean 92.26, std 10.28, range [41.41, 97.88]

Foldseek 3Di:
DDDPVVVVVVVVVLVVLLQVQQVVQPHCPQSVQLVCVVVVRRPDADDPPDHHDDPVSSVVSVVSCVVSVNVVVVPPD

InterPro domains:
  IPR002220 DapA-like [PF00701] (2-66)
  IPR013785 Aldolase-type TIM barrel [G3DSA:3.20.20.70] (1-77)